Protein AF-A0A9D0IEN8-F1 (afdb_monomer)

Radius of gyration: 11.88 Å; Cα contacts (8 Å, |Δi|>4): 74; chains: 1; bounding box: 25×23×39 Å

Secondary structure (DSSP, 8-state)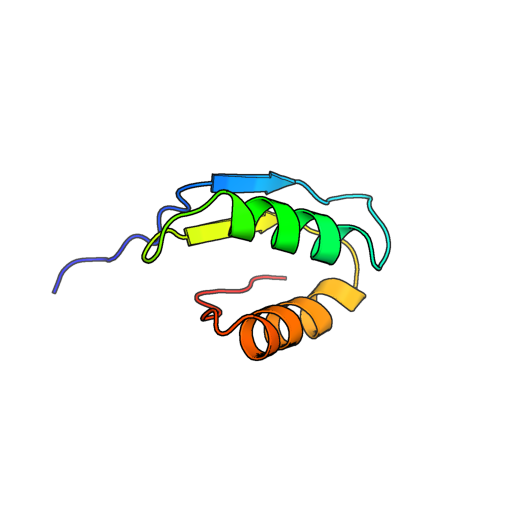:
--------SEEEE-TTPPTTHHHHHHHHHHHTSPTT--EEEE---TTHHHHHHHHHHHHT--------

Foldseek 3Di:
DDDPPLPQPEEAEPEPPEPPVQLVRQVVVVVVDDPPHHYHYDYDYPCCVVVVVVSCVVVVHDDDDDDD

Nearest PDB structures (foldseek):
  3lvk-assembly1_B-2  TM=9.689E-01  e=9.010E-05  Escherichia coli O157:H7 str. EDL933
  1dcj-assembly1_A  TM=8.120E-01  e=2.878E-04  Escherichia coli
  3eaq-assembly1_A  TM=4.331E-01  e=6.621E+00  Thermus thermophilus HB27

pLDDT: mean 85.11, std 11.6, range [40.75, 92.31]

Solvent-accessible surface area (backbone atoms only — not comparable to full-atom values): 4456 Å² total; per-residue (Å²): 135,77,84,78,73,83,67,55,75,43,77,44,87,25,60,91,37,57,86,68,49,38,60,55,50,48,56,51,55,57,69,79,50,60,93,95,63,40,77,40,70,47,63,72,37,84,62,48,80,62,46,52,61,49,49,20,64,74,70,74,46,83,80,88,80,86,86,135

Structure (mmCIF, N/CA/C/O backbone):
data_AF-A0A9D0IEN8-F1
#
_entry.id   AF-A0A9D0IEN8-F1
#
loop_
_atom_site.group_PDB
_atom_site.id
_atom_site.type_symbol
_atom_site.label_atom_id
_atom_site.label_alt_id
_atom_site.label_comp_id
_atom_site.label_asym_id
_atom_site.label_entity_id
_atom_site.label_seq_id
_atom_site.pdbx_PDB_ins_code
_atom_site.Cartn_x
_atom_site.Cartn_y
_atom_site.Cartn_z
_atom_site.occupancy
_atom_site.B_iso_or_equiv
_atom_site.auth_seq_id
_atom_site.auth_comp_id
_atom_site.auth_asym_id
_atom_site.auth_atom_id
_atom_site.pdbx_PDB_model_num
ATO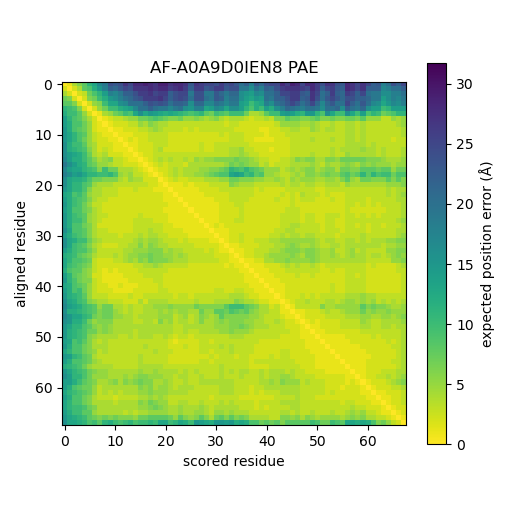M 1 N N . MET A 1 1 ? 4.448 -10.729 25.503 1.00 45.00 1 MET A N 1
ATOM 2 C CA . MET A 1 1 ? 4.083 -9.509 24.759 1.00 45.00 1 MET A CA 1
ATOM 3 C C . MET A 1 1 ? 4.021 -9.944 23.321 1.00 45.00 1 MET A C 1
ATOM 5 O O . MET A 1 1 ? 5.054 -10.180 22.718 1.00 45.00 1 MET A O 1
ATOM 9 N N . SER A 1 2 ? 2.814 -10.330 22.939 1.00 40.75 2 SER A N 1
ATOM 10 C CA . SER A 1 2 ? 2.536 -11.304 21.896 1.00 40.75 2 SER A CA 1
ATOM 11 C C . SER A 1 2 ? 2.816 -10.723 20.520 1.00 40.75 2 SER A C 1
ATOM 13 O O . SER A 1 2 ? 2.335 -9.630 20.236 1.00 40.75 2 SER A O 1
ATOM 15 N N . ASP A 1 3 ? 3.571 -11.469 19.713 1.00 52.66 3 ASP A N 1
ATOM 16 C CA . ASP A 1 3 ? 3.686 -11.347 18.264 1.00 52.66 3 ASP A CA 1
ATOM 17 C C . ASP A 1 3 ? 2.390 -10.822 17.639 1.00 52.66 3 ASP A C 1
ATOM 19 O O . ASP A 1 3 ? 1.432 -11.568 17.413 1.00 52.66 3 ASP A O 1
ATOM 23 N N . VAL A 1 4 ? 2.366 -9.523 17.344 1.00 50.47 4 VAL A N 1
ATOM 24 C CA . VAL A 1 4 ? 1.451 -8.970 16.353 1.00 50.47 4 VAL A CA 1
ATOM 25 C C . VAL A 1 4 ? 2.017 -9.433 15.020 1.00 50.47 4 VAL A C 1
ATOM 27 O O . VAL A 1 4 ? 2.768 -8.730 14.359 1.00 50.47 4 VAL A O 1
ATOM 30 N N . LEU A 1 5 ? 1.722 -10.683 14.669 1.00 52.59 5 LEU A N 1
ATOM 31 C CA . LEU A 1 5 ? 1.783 -11.137 13.291 1.00 52.59 5 LEU A CA 1
ATOM 32 C C . LEU A 1 5 ? 0.880 -10.184 12.516 1.00 52.59 5 LEU A C 1
ATOM 34 O O . LEU A 1 5 ? -0.344 -10.288 12.618 1.00 52.59 5 LEU A O 1
ATOM 38 N N . THR A 1 6 ? 1.490 -9.237 11.809 1.00 61.47 6 THR A N 1
ATOM 39 C CA . THR A 1 6 ? 0.855 -8.297 10.888 1.00 61.47 6 THR A CA 1
ATOM 40 C C . THR A 1 6 ? 0.208 -9.095 9.759 1.00 61.47 6 THR A C 1
ATOM 42 O O . THR A 1 6 ? 0.721 -9.198 8.649 1.00 61.47 6 THR A O 1
ATOM 45 N N . ARG A 1 7 ? -0.905 -9.765 10.058 1.00 73.31 7 ARG A N 1
ATOM 46 C CA . ARG A 1 7 ? -1.749 -10.394 9.056 1.00 73.31 7 ARG A CA 1
ATOM 47 C C . ARG A 1 7 ? -2.379 -9.258 8.279 1.00 73.31 7 ARG A C 1
ATOM 49 O O . ARG A 1 7 ? -3.184 -8.515 8.826 1.00 73.31 7 ARG A O 1
ATOM 56 N N . ALA A 1 8 ? -1.993 -9.128 7.021 1.00 84.44 8 ALA A N 1
ATOM 57 C CA . ALA A 1 8 ? -2.732 -8.290 6.104 1.00 84.44 8 ALA A CA 1
ATOM 58 C C . ALA A 1 8 ? -4.166 -8.823 5.997 1.00 84.44 8 ALA A C 1
ATOM 60 O O . ALA A 1 8 ? -4.376 -9.993 5.673 1.00 84.44 8 ALA A O 1
ATOM 61 N N . ASP A 1 9 ? -5.144 -7.975 6.297 1.00 90.12 9 ASP A N 1
ATOM 62 C CA . ASP A 1 9 ? -6.564 -8.294 6.155 1.00 90.12 9 ASP A CA 1
ATOM 63 C C . ASP A 1 9 ? -6.965 -8.363 4.680 1.00 90.12 9 ASP A C 1
ATOM 65 O O . ASP A 1 9 ? -7.885 -9.090 4.304 1.00 90.12 9 ASP A O 1
ATOM 69 N N . CYS A 1 10 ? -6.272 -7.597 3.837 1.00 90.38 10 CYS A N 1
ATOM 70 C CA . CYS A 1 10 ? -6.452 -7.586 2.394 1.00 90.38 10 CYS A CA 1
ATOM 71 C C 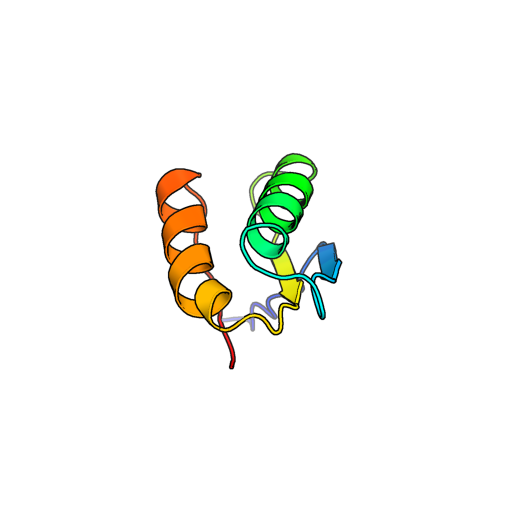. CYS A 1 10 ? -5.111 -7.459 1.680 1.00 90.38 10 CYS A C 1
ATOM 73 O O . CYS A 1 10 ? -4.207 -6.763 2.142 1.00 90.38 10 CYS A O 1
ATOM 75 N N . GLU A 1 11 ? -5.021 -8.082 0.506 1.00 91.75 11 GLU A N 1
ATOM 76 C CA . GLU A 1 11 ? -3.880 -7.966 -0.395 1.00 91.75 11 GLU A CA 1
ATOM 77 C C . GLU A 1 11 ? -4.312 -7.372 -1.739 1.00 91.75 11 GLU A C 1
ATOM 79 O O . GLU A 1 11 ? -5.346 -7.739 -2.301 1.00 91.75 11 GLU A O 1
ATOM 84 N N . VAL A 1 12 ? -3.507 -6.454 -2.269 1.00 91.25 12 VAL A N 1
ATOM 85 C CA . VAL A 1 12 ? -3.693 -5.846 -3.586 1.00 91.25 12 VAL A CA 1
ATOM 86 C C . VAL A 1 12 ? -2.474 -6.128 -4.450 1.00 91.25 12 VAL A C 1
ATOM 88 O O . VAL A 1 12 ? -1.382 -5.622 -4.204 1.00 91.25 12 VAL A O 1
ATOM 91 N N . ASP A 1 13 ? -2.687 -6.885 -5.524 1.00 92.06 13 ASP A N 1
ATOM 92 C CA . ASP A 1 13 ? -1.665 -7.110 -6.539 1.00 92.06 13 ASP A CA 1
ATOM 93 C C . ASP A 1 13 ? -1.655 -5.962 -7.562 1.00 92.06 13 ASP A C 1
ATOM 95 O O . ASP A 1 13 ? -2.622 -5.720 -8.307 1.00 92.06 13 ASP A O 1
ATOM 99 N N . ALA A 1 14 ? -0.545 -5.234 -7.581 1.00 90.38 14 ALA A N 1
ATOM 100 C CA . ALA A 1 14 ? -0.228 -4.167 -8.514 1.00 90.38 14 ALA A CA 1
ATOM 101 C C . ALA A 1 14 ? 1.077 -4.429 -9.287 1.00 90.38 14 ALA A C 1
ATOM 103 O O . ALA A 1 14 ? 1.643 -3.502 -9.871 1.00 90.38 14 ALA A O 1
ATOM 104 N N . ARG A 1 15 ? 1.554 -5.678 -9.330 1.00 90.56 15 ARG A N 1
ATOM 105 C CA . ARG A 1 15 ? 2.734 -6.060 -10.114 1.00 90.56 15 ARG A CA 1
ATOM 106 C C . ARG A 1 15 ? 2.496 -5.828 -11.605 1.00 90.56 15 ARG A C 1
ATOM 108 O O . ARG A 1 15 ? 1.381 -5.980 -12.105 1.00 90.56 15 ARG A O 1
ATOM 115 N N . GLY A 1 16 ? 3.551 -5.440 -12.318 1.00 87.62 16 GLY A N 1
ATOM 116 C CA . GLY A 1 16 ? 3.485 -5.149 -13.756 1.00 87.62 16 GLY A CA 1
ATOM 117 C C . GLY A 1 16 ? 2.678 -3.897 -14.127 1.00 87.62 16 GLY A C 1
ATOM 118 O O . GLY A 1 16 ? 2.480 -3.631 -15.311 1.00 87.62 16 GLY A O 1
ATOM 119 N N . LEU A 1 17 ? 2.209 -3.126 -13.142 1.00 88.06 17 LEU A N 1
ATOM 120 C CA . LEU A 1 17 ? 1.611 -1.818 -13.368 1.00 88.06 17 LEU A CA 1
ATOM 121 C C . LEU A 1 17 ? 2.659 -0.728 -13.173 1.00 88.06 17 LEU A C 1
ATOM 123 O O . LEU A 1 17 ? 3.388 -0.744 -12.186 1.00 88.06 17 LEU A O 1
ATOM 127 N N . ASN A 1 18 ? 2.676 0.242 -14.081 1.00 85.12 18 ASN A N 1
ATOM 128 C CA . ASN A 1 18 ? 3.571 1.392 -13.994 1.00 85.12 18 ASN A CA 1
ATOM 129 C C . ASN A 1 18 ? 2.934 2.524 -13.182 1.00 85.12 18 ASN A C 1
ATOM 131 O O . ASN A 1 18 ? 1.703 2.650 -13.123 1.00 85.12 18 ASN A O 1
ATOM 135 N N . CYS A 1 19 ? 3.770 3.381 -12.599 1.00 79.19 19 CYS A N 1
ATOM 136 C CA . CYS A 1 19 ? 3.336 4.617 -11.952 1.00 79.19 19 CYS A CA 1
ATOM 137 C C . CYS A 1 19 ? 2.358 5.409 -12.858 1.00 79.19 19 CYS A C 1
ATOM 139 O O . CYS A 1 19 ? 2.631 5.572 -14.053 1.00 79.19 19 CYS A O 1
ATOM 141 N N . PRO A 1 20 ? 1.198 5.879 -12.342 1.00 87.62 20 PRO A N 1
ATOM 142 C CA . PRO A 1 20 ? 0.770 5.931 -10.931 1.00 87.62 20 PRO A CA 1
ATOM 143 C C . PRO A 1 20 ? -0.180 4.796 -10.493 1.00 87.62 20 PRO A C 1
ATOM 145 O O . PRO A 1 20 ? -0.829 4.877 -9.446 1.00 87.62 20 PRO A O 1
ATOM 148 N N . MET A 1 21 ? -0.326 3.742 -11.295 1.00 87.62 21 MET A N 1
ATOM 149 C CA . MET A 1 21 ? -1.370 2.732 -11.093 1.00 87.62 21 MET A CA 1
ATOM 150 C C . MET A 1 21 ? -1.267 1.942 -9.771 1.00 87.62 21 MET A C 1
ATOM 152 O O . MET A 1 21 ? -2.325 1.711 -9.173 1.00 87.62 21 MET A O 1
ATOM 156 N N . PRO A 1 22 ? -0.073 1.563 -9.261 1.00 90.12 22 PRO A N 1
ATOM 157 C CA . PRO A 1 22 ? 0.037 0.866 -7.976 1.00 90.12 22 PRO A CA 1
ATOM 158 C C . PRO A 1 22 ? -0.574 1.639 -6.807 1.00 90.12 22 PRO A C 1
ATOM 160 O O . PRO A 1 22 ? -1.347 1.091 -6.023 1.00 90.12 22 PRO A O 1
ATOM 163 N N . ILE A 1 23 ? -0.325 2.945 -6.758 1.00 91.06 23 ILE A N 1
ATOM 164 C CA . ILE A 1 23 ? -0.822 3.834 -5.706 1.00 91.06 23 ILE A CA 1
ATOM 165 C C . ILE A 1 23 ? -2.328 4.026 -5.796 1.00 91.06 23 ILE A C 1
ATOM 167 O O . ILE A 1 23 ? -3.020 4.022 -4.779 1.00 91.06 23 ILE A O 1
ATOM 171 N N . LEU A 1 24 ? -2.871 4.148 -7.008 1.00 91.12 24 LEU A N 1
ATOM 172 C CA . LEU A 1 24 ? -4.317 4.252 -7.194 1.00 91.12 24 LEU A CA 1
ATOM 173 C C . LEU A 1 24 ? -5.039 2.974 -6.755 1.00 91.12 24 LEU A C 1
ATOM 175 O O . LEU A 1 24 ? -6.095 3.057 -6.121 1.00 91.12 24 LEU A O 1
ATOM 179 N N . LYS A 1 25 ? -4.465 1.803 -7.052 1.00 91.50 25 LYS A N 1
ATOM 180 C CA . LYS A 1 25 ? -4.976 0.512 -6.579 1.00 91.50 25 LYS A CA 1
ATOM 181 C C . LYS A 1 25 ? -4.901 0.397 -5.058 1.00 91.50 25 LYS A C 1
ATOM 183 O O . LYS A 1 25 ? -5.911 0.066 -4.443 1.00 91.50 25 LYS A O 1
ATOM 188 N N . ALA A 1 26 ? -3.762 0.735 -4.459 1.00 91.50 26 ALA A N 1
ATOM 189 C CA . ALA A 1 26 ? -3.589 0.748 -3.010 1.00 91.50 26 ALA A CA 1
ATOM 190 C C . ALA A 1 26 ? -4.606 1.667 -2.328 1.00 91.50 26 ALA A C 1
ATOM 192 O O . ALA A 1 26 ? -5.331 1.251 -1.431 1.00 91.50 26 ALA A O 1
ATOM 193 N N . LYS A 1 27 ? -4.746 2.901 -2.824 1.00 90.88 27 LYS A N 1
ATOM 194 C CA . LYS A 1 27 ? -5.723 3.872 -2.324 1.00 90.88 27 LYS A CA 1
ATOM 195 C C . LYS A 1 27 ? -7.157 3.372 -2.465 1.00 90.88 27 LYS A C 1
ATOM 197 O O . LYS A 1 27 ? -7.990 3.684 -1.623 1.00 90.88 27 LYS A O 1
ATOM 202 N N . LYS A 1 28 ? -7.467 2.618 -3.524 1.00 91.25 28 LYS A N 1
ATOM 203 C CA . LYS A 1 28 ? -8.775 1.973 -3.667 1.00 91.25 28 LYS A CA 1
ATOM 204 C C . LYS A 1 28 ? -8.976 0.893 -2.606 1.00 91.25 28 LYS A C 1
ATOM 206 O O . LYS A 1 28 ? -9.991 0.961 -1.932 1.00 91.25 28 LYS A O 1
ATOM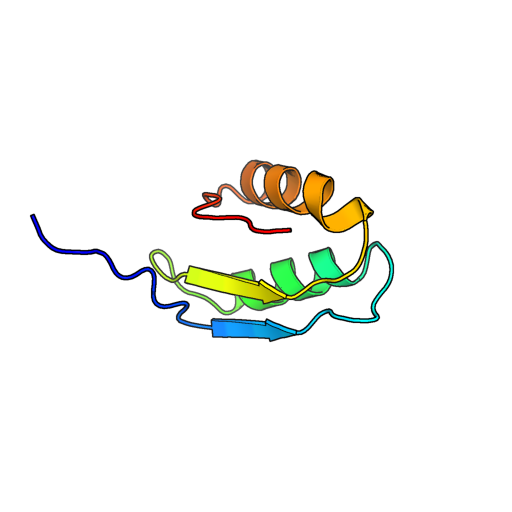 211 N N . GLY A 1 29 ? -8.010 -0.006 -2.419 1.00 90.38 29 GLY A N 1
ATOM 212 C CA . GLY A 1 29 ? -8.076 -1.042 -1.384 1.0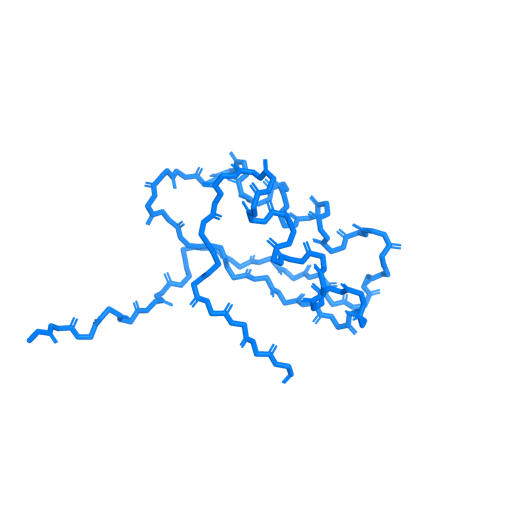0 90.38 29 GLY A CA 1
ATOM 213 C C . GLY A 1 29 ? -8.215 -0.461 0.024 1.00 90.38 29 GLY A C 1
ATOM 214 O O . GLY A 1 29 ? -9.048 -0.915 0.793 1.00 90.38 29 GLY A O 1
ATOM 215 N N . LEU A 1 30 ? -7.491 0.619 0.330 1.00 89.81 30 LEU A N 1
ATOM 216 C CA . LEU A 1 30 ? -7.587 1.317 1.616 1.00 89.81 30 LEU A CA 1
ATOM 217 C C . LEU A 1 30 ? -8.981 1.899 1.890 1.00 89.81 30 LEU A C 1
ATOM 219 O O . LEU A 1 30 ? -9.372 1.989 3.046 1.00 89.81 30 LEU A O 1
ATOM 223 N N . ARG A 1 31 ? -9.733 2.303 0.856 1.00 89.38 31 ARG A N 1
ATOM 224 C CA . ARG A 1 31 ? -11.112 2.800 1.036 1.00 89.38 31 ARG A CA 1
ATOM 225 C C . ARG A 1 31 ? -12.099 1.699 1.402 1.00 89.38 31 ARG A C 1
ATOM 227 O O . ARG A 1 31 ? -13.126 2.009 1.994 1.00 89.38 31 ARG A O 1
ATOM 234 N N . ASP A 1 32 ? -11.800 0.462 1.023 1.00 88.81 32 ASP A N 1
ATOM 235 C CA . ASP A 1 32 ? -12.655 -0.692 1.293 1.00 88.81 32 ASP A CA 1
ATOM 236 C C . ASP A 1 32 ? -12.360 -1.304 2.682 1.00 88.81 32 ASP A C 1
ATOM 238 O O . ASP A 1 32 ? -13.081 -2.195 3.127 1.00 88.81 32 ASP A O 1
ATOM 242 N N . LEU A 1 33 ? -11.329 -0.809 3.382 1.00 89.38 33 LEU A N 1
ATOM 243 C CA . LEU A 1 33 ? -10.910 -1.266 4.706 1.00 89.38 33 LEU A CA 1
ATOM 244 C C . LEU A 1 33 ? -11.446 -0.388 5.841 1.00 89.38 33 LEU A C 1
ATOM 246 O O . LEU A 1 33 ? -11.594 0.829 5.718 1.00 89.38 33 LEU A O 1
ATOM 250 N N . ALA A 1 34 ? -11.684 -1.023 6.985 1.00 88.88 34 ALA A N 1
ATOM 251 C CA . ALA A 1 34 ? -12.009 -0.359 8.238 1.00 88.88 34 ALA A CA 1
ATOM 252 C C . ALA A 1 34 ? -10.745 0.052 9.013 1.00 88.88 34 ALA A C 1
ATOM 254 O O . ALA A 1 34 ? -9.652 -0.484 8.821 1.00 88.88 34 ALA A O 1
ATOM 255 N N . ALA A 1 35 ? -10.905 0.998 9.941 1.00 87.19 35 ALA A N 1
ATOM 256 C CA . ALA A 1 35 ? -9.824 1.418 10.826 1.00 87.19 35 ALA A CA 1
ATOM 257 C C . ALA A 1 35 ? -9.287 0.233 11.648 1.00 87.19 35 ALA A C 1
ATOM 259 O O . ALA A 1 35 ? -10.060 -0.524 12.236 1.00 87.19 35 ALA A O 1
ATOM 260 N N . GLY A 1 36 ? -7.961 0.101 11.702 1.00 88.62 36 GLY A N 1
ATOM 261 C CA . GLY A 1 36 ? -7.278 -1.004 12.379 1.00 88.62 36 GLY A CA 1
ATOM 262 C C . GLY A 1 36 ? -7.004 -2.223 11.494 1.00 88.62 36 GLY A C 1
ATOM 263 O O . GLY A 1 36 ? -6.343 -3.143 11.963 1.00 88.62 36 GLY A O 1
ATOM 264 N N . GLN A 1 37 ? -7.464 -2.226 10.239 1.00 91.06 37 GLN A N 1
ATOM 265 C CA . GLN A 1 37 ? -7.109 -3.260 9.266 1.00 91.06 37 GLN A CA 1
ATOM 266 C C . GLN A 1 37 ? -5.840 -2.905 8.485 1.00 91.06 37 GLN A C 1
ATOM 268 O O . GLN A 1 37 ? -5.526 -1.731 8.277 1.00 91.06 37 GLN A O 1
ATOM 273 N N . VAL A 1 38 ? -5.136 -3.932 8.011 1.00 91.06 38 VAL A N 1
ATOM 274 C CA . VAL A 1 38 ? -3.872 -3.803 7.280 1.00 91.06 38 VAL A CA 1
ATOM 275 C C . VAL A 1 38 ? -4.044 -4.196 5.812 1.00 91.06 38 VAL A C 1
ATOM 277 O O . VAL A 1 38 ? -4.530 -5.283 5.496 1.00 91.06 38 VAL A O 1
ATOM 280 N N . LEU A 1 39 ? -3.589 -3.324 4.905 1.00 91.69 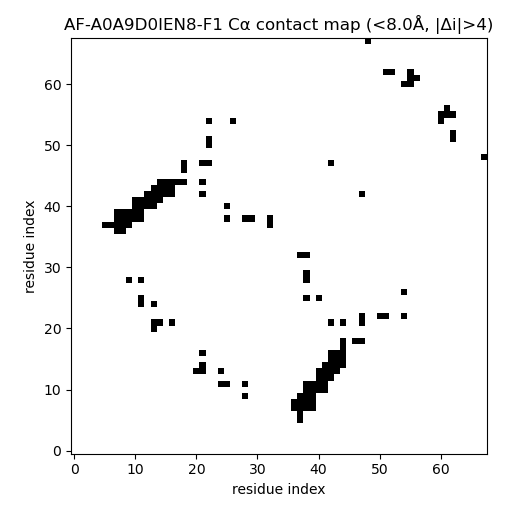39 LEU A N 1
ATOM 281 C CA . LEU A 1 39 ? -3.492 -3.606 3.471 1.00 91.69 39 LEU A CA 1
ATOM 282 C C . LEU A 1 39 ? -2.059 -3.992 3.097 1.00 91.69 39 LEU A C 1
ATOM 284 O O . LEU A 1 39 ? -1.148 -3.179 3.244 1.00 91.69 39 LEU A O 1
ATOM 288 N N . HIS A 1 40 ? -1.877 -5.178 2.528 1.00 92.31 40 HIS A N 1
ATOM 289 C CA . HIS A 1 40 ? -0.645 -5.554 1.841 1.00 92.31 40 HIS A CA 1
ATOM 290 C C . HIS A 1 40 ? -0.756 -5.193 0.361 1.00 92.31 40 HIS A C 1
ATOM 292 O O . HIS A 1 40 ? -1.758 -5.495 -0.286 1.00 92.31 40 HIS A O 1
ATOM 298 N N . VAL A 1 41 ? 0.253 -4.524 -0.191 1.00 91.19 41 VAL A N 1
ATOM 299 C CA . VAL A 1 41 ? 0.271 -4.171 -1.612 1.00 91.19 41 VAL A CA 1
ATOM 300 C C . VAL A 1 41 ? 1.558 -4.670 -2.230 1.00 91.19 41 VAL A C 1
ATOM 302 O O . VAL A 1 41 ? 2.641 -4.296 -1.795 1.00 91.19 41 VAL A O 1
ATOM 305 N N . VAL A 1 42 ? 1.428 -5.477 -3.278 1.00 91.81 42 VAL A N 1
ATOM 306 C CA . VAL A 1 42 ? 2.574 -6.007 -4.014 1.00 91.81 42 VAL A CA 1
ATOM 307 C C . VAL A 1 42 ? 2.736 -5.201 -5.294 1.00 91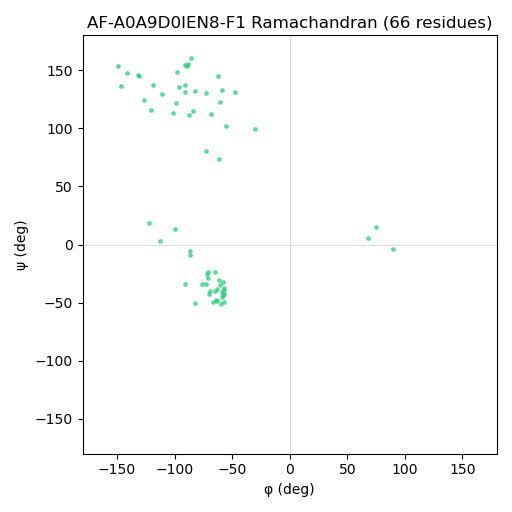.81 42 VAL A C 1
ATOM 309 O O . VAL A 1 42 ? 1.881 -5.248 -6.179 1.00 91.81 42 VAL A O 1
ATOM 312 N N . ALA A 1 43 ? 3.827 -4.451 -5.403 1.00 90.75 43 ALA A N 1
ATOM 313 C CA . ALA A 1 43 ? 4.157 -3.648 -6.574 1.00 90.75 43 ALA A CA 1
ATOM 314 C C . ALA A 1 43 ? 5.614 -3.886 -6.983 1.00 90.75 43 ALA A C 1
ATOM 316 O O . ALA A 1 43 ? 6.470 -4.109 -6.139 1.00 90.75 43 ALA A O 1
ATOM 317 N N . THR A 1 44 ? 5.887 -3.841 -8.287 1.00 88.19 44 THR A N 1
ATOM 318 C CA . THR A 1 44 ? 7.240 -4.021 -8.855 1.00 88.19 44 THR A CA 1
ATOM 319 C C . THR A 1 44 ? 7.788 -2.742 -9.487 1.00 88.19 44 THR A C 1
ATOM 321 O O . THR A 1 44 ? 8.834 -2.767 -10.126 1.00 88.19 44 THR A O 1
ATOM 324 N N . ASP A 1 45 ? 7.046 -1.638 -9.397 1.00 85.88 45 ASP A N 1
ATOM 325 C CA . ASP A 1 45 ? 7.435 -0.361 -9.989 1.00 85.88 45 ASP A CA 1
ATOM 326 C C . ASP A 1 45 ? 8.424 0.372 -9.061 1.00 85.88 45 ASP A C 1
ATOM 328 O O . ASP A 1 45 ? 8.137 0.501 -7.868 1.00 85.88 45 ASP A O 1
ATOM 332 N N . PRO A 1 46 ? 9.552 0.890 -9.580 1.00 84.06 46 PRO A N 1
ATOM 333 C CA . PRO A 1 46 ? 10.589 1.528 -8.765 1.00 84.06 46 PRO A CA 1
ATOM 334 C C . PRO A 1 46 ? 10.125 2.815 -8.062 1.00 84.06 46 PRO A C 1
ATOM 336 O O . PRO A 1 46 ? 10.686 3.192 -7.035 1.00 84.06 46 PRO A O 1
ATOM 339 N N . GLY A 1 47 ? 9.095 3.494 -8.577 1.00 85.56 47 GLY A N 1
ATOM 340 C CA . GLY A 1 47 ? 8.487 4.665 -7.943 1.00 85.56 47 GLY A CA 1
ATOM 341 C C . GLY A 1 47 ? 7.683 4.320 -6.688 1.00 85.56 47 GLY A C 1
ATOM 342 O O . GLY A 1 47 ? 7.576 5.143 -5.777 1.00 85.56 47 GLY A O 1
ATOM 343 N N . SER A 1 48 ? 7.207 3.077 -6.577 1.00 86.88 48 SER A N 1
ATOM 344 C CA . SER A 1 48 ? 6.374 2.619 -5.458 1.00 86.88 48 SER A CA 1
ATOM 345 C C . SER A 1 48 ? 7.050 2.809 -4.099 1.00 86.88 48 SER A C 1
ATOM 347 O O . SER A 1 48 ? 6.396 3.236 -3.148 1.00 86.88 48 SER A O 1
ATOM 349 N N . ALA A 1 49 ? 8.362 2.569 -4.013 1.00 85.19 49 ALA A N 1
ATOM 350 C CA . ALA A 1 49 ? 9.128 2.717 -2.774 1.00 85.19 49 ALA A CA 1
ATOM 351 C C . ALA A 1 49 ? 9.053 4.141 -2.186 1.00 85.19 49 ALA A C 1
ATOM 353 O O . ALA A 1 49 ? 9.047 4.312 -0.969 1.00 85.19 49 ALA A O 1
ATOM 354 N N . ASN A 1 50 ? 8.947 5.165 -3.040 1.00 88.12 50 ASN A N 1
ATOM 355 C CA . ASN A 1 50 ? 8.815 6.561 -2.614 1.00 88.12 50 ASN A CA 1
ATOM 356 C C . ASN A 1 50 ? 7.350 6.984 -2.456 1.00 88.12 50 ASN A C 1
ATOM 358 O O . ASN A 1 50 ? 7.017 7.775 -1.567 1.00 88.12 50 ASN A O 1
ATOM 362 N N . ASP A 1 51 ? 6.470 6.449 -3.299 1.00 90.06 51 ASP A N 1
ATOM 363 C CA . ASP A 1 51 ? 5.075 6.861 -3.334 1.00 90.06 51 ASP A CA 1
ATOM 364 C C . ASP A 1 51 ? 4.248 6.283 -2.170 1.00 90.06 51 ASP A C 1
ATOM 366 O O . ASP A 1 51 ? 3.359 6.968 -1.662 1.00 90.06 51 ASP A O 1
ATOM 370 N N . PHE A 1 52 ? 4.528 5.059 -1.700 1.00 90.25 52 PHE A N 1
ATOM 371 C CA . PHE A 1 52 ? 3.787 4.441 -0.585 1.00 90.25 52 PHE A CA 1
ATO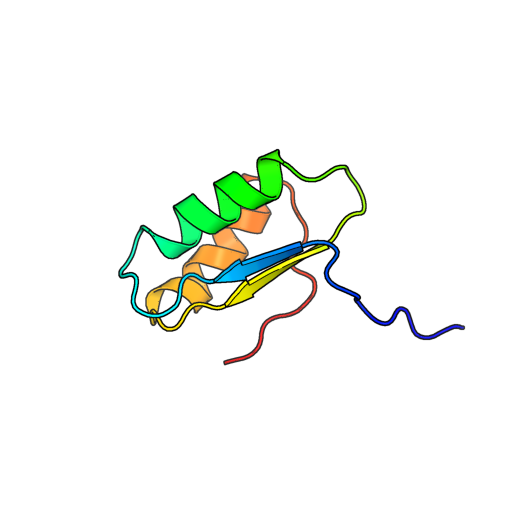M 372 C C . PHE A 1 52 ? 3.931 5.205 0.742 1.00 90.25 52 PHE A C 1
ATOM 374 O O . PHE A 1 52 ? 2.904 5.536 1.344 1.00 90.25 52 PHE A O 1
ATOM 381 N N . PRO A 1 53 ? 5.147 5.581 1.190 1.00 90.75 53 PRO A N 1
ATOM 382 C CA . PRO A 1 53 ? 5.310 6.427 2.371 1.00 90.75 53 PRO A CA 1
ATOM 383 C C . PRO A 1 53 ? 4.570 7.764 2.253 1.00 90.75 53 PRO A C 1
ATOM 385 O O . PRO A 1 53 ? 4.008 8.260 3.234 1.00 90.75 53 PRO A O 1
ATOM 388 N N . LEU A 1 54 ? 4.549 8.357 1.054 1.00 91.06 54 LEU A N 1
ATOM 389 C CA . LEU A 1 54 ? 3.834 9.604 0.800 1.00 91.06 54 LEU A CA 1
ATOM 390 C C . LEU A 1 54 ? 2.313 9.404 0.843 1.00 91.06 54 LEU A C 1
ATOM 392 O O . LEU A 1 54 ? 1.620 10.211 1.460 1.00 91.06 54 LEU A O 1
ATOM 396 N N . LEU A 1 55 ? 1.797 8.326 0.248 1.00 90.31 55 LEU A N 1
ATOM 397 C CA . LEU A 1 55 ? 0.381 7.959 0.289 1.00 90.31 55 LEU A CA 1
ATOM 398 C C . LEU A 1 55 ? -0.100 7.766 1.729 1.00 90.31 55 LEU A C 1
ATOM 400 O O . LEU A 1 55 ? -1.167 8.279 2.074 1.00 90.31 55 LEU A O 1
ATOM 404 N N . CYS A 1 56 ? 0.676 7.064 2.560 1.00 90.88 56 CYS A N 1
ATOM 405 C CA . CYS A 1 56 ? 0.372 6.868 3.975 1.00 90.88 56 CYS A CA 1
ATOM 406 C C . CYS A 1 56 ? 0.281 8.218 4.701 1.00 90.88 56 CYS A C 1
ATOM 408 O O . CYS A 1 56 ? -0.765 8.541 5.264 1.00 90.88 56 CYS A O 1
ATOM 410 N N . LYS A 1 57 ? 1.298 9.080 4.552 1.00 90.56 57 LYS A N 1
ATOM 411 C CA . LYS A 1 57 ? 1.298 10.438 5.129 1.00 90.56 57 LYS A CA 1
ATOM 412 C C . LYS A 1 57 ? 0.118 11.296 4.660 1.00 90.56 57 LYS A C 1
ATOM 414 O O . LYS A 1 57 ? -0.485 11.988 5.471 1.00 90.56 57 LYS A O 1
ATOM 419 N N . GLN A 1 58 ? -0.220 11.263 3.370 1.00 89.81 58 GLN A N 1
ATOM 420 C CA . GLN A 1 58 ? -1.319 12.056 2.801 1.00 89.81 58 GLN A CA 1
ATOM 421 C C . GLN A 1 58 ? -2.704 11.532 3.187 1.00 89.81 58 GLN A C 1
ATOM 423 O O . GLN A 1 58 ? -3.638 12.318 3.326 1.00 89.81 58 GLN A O 1
ATOM 428 N N . SER A 1 59 ? -2.851 10.215 3.330 1.00 85.81 59 SER A N 1
ATOM 429 C CA . SER A 1 59 ? -4.127 9.580 3.680 1.00 85.81 59 SER A CA 1
ATOM 430 C C . SER A 1 59 ? -4.353 9.518 5.194 1.00 85.81 59 SER A C 1
ATOM 432 O O . SER A 1 59 ? -5.448 9.169 5.616 1.00 85.81 59 SER A O 1
ATOM 434 N N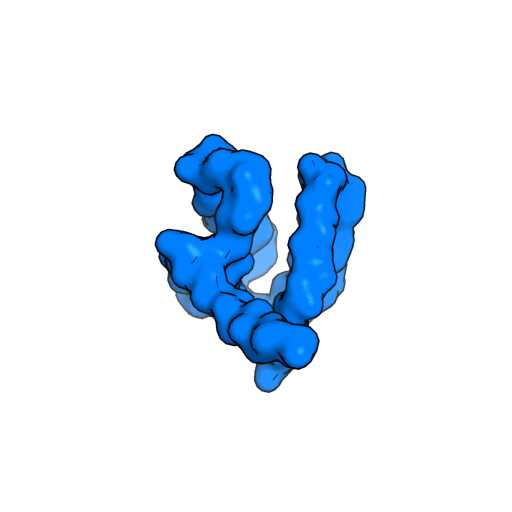 . GLY A 1 60 ? -3.337 9.855 5.999 1.00 87.94 60 GLY A N 1
ATOM 435 C CA . GLY A 1 60 ? -3.364 9.711 7.457 1.00 87.94 60 GLY A CA 1
ATOM 436 C C . GLY A 1 60 ? -3.203 8.264 7.934 1.00 87.94 60 GLY A C 1
ATOM 437 O O . GLY A 1 60 ? -3.495 7.975 9.089 1.00 87.94 60 GLY A O 1
ATOM 438 N N . ASN A 1 61 ? -2.752 7.369 7.052 1.00 89.81 61 ASN A N 1
ATOM 439 C CA . ASN A 1 61 ? -2.501 5.968 7.371 1.00 89.81 61 ASN A CA 1
ATOM 440 C C . ASN A 1 61 ? -1.054 5.775 7.824 1.00 89.81 61 ASN A C 1
ATOM 442 O O . ASN A 1 61 ? -0.152 6.512 7.421 1.00 89.81 61 ASN A O 1
ATOM 446 N N . GLU A 1 62 ? -0.825 4.741 8.622 1.00 89.94 62 GLU A N 1
ATOM 447 C CA . GLU A 1 62 ? 0.509 4.352 9.061 1.00 89.94 62 GLU A CA 1
ATOM 448 C C . GLU A 1 62 ? 1.121 3.338 8.089 1.00 89.94 62 GLU A C 1
ATOM 450 O O . GLU A 1 62 ? 0.448 2.424 7.609 1.00 89.94 62 GLU A O 1
ATOM 455 N N . LEU A 1 63 ? 2.403 3.516 7.771 1.00 90.25 63 LEU A N 1
ATOM 456 C CA . LEU A 1 63 ? 3.176 2.518 7.040 1.00 90.25 63 LEU A CA 1
ATOM 457 C C . LEU A 1 63 ? 3.774 1.544 8.059 1.00 90.25 63 LEU A C 1
ATOM 459 O O . LEU A 1 63 ? 4.646 1.938 8.827 1.00 90.25 63 LEU A O 1
ATOM 463 N N . ILE A 1 64 ? 3.292 0.300 8.061 1.00 89.75 64 ILE A N 1
ATOM 464 C CA . ILE A 1 64 ? 3.694 -0.711 9.050 1.00 89.75 64 ILE A CA 1
ATOM 465 C C . ILE A 1 64 ? 5.021 -1.373 8.667 1.00 89.75 64 ILE A C 1
ATOM 467 O O . ILE A 1 64 ? 5.936 -1.456 9.479 1.00 89.75 64 ILE A O 1
ATOM 471 N N . GLU A 1 65 ? 5.127 -1.834 7.422 1.00 87.00 65 GLU A N 1
ATOM 472 C CA . GLU A 1 65 ? 6.299 -2.540 6.910 1.00 87.00 65 GLU A CA 1
ATOM 473 C C . GLU A 1 65 ? 6.456 -2.263 5.411 1.00 87.00 65 GLU A C 1
ATOM 475 O O . GLU A 1 65 ? 5.496 -1.938 4.708 1.00 87.00 65 GLU A O 1
ATOM 480 N N . THR A 1 66 ? 7.683 -2.343 4.907 1.00 85.81 66 THR A N 1
ATOM 481 C CA . THR A 1 66 ? 7.989 -2.283 3.475 1.00 85.81 66 THR A CA 1
ATOM 482 C C . THR A 1 66 ? 9.194 -3.170 3.209 1.00 85.81 66 THR A C 1
ATOM 484 O O . THR A 1 66 ? 10.155 -3.158 3.976 1.00 85.81 66 THR A O 1
ATOM 487 N N . SER A 1 67 ? 9.134 -3.947 2.134 1.00 81.81 67 SER A N 1
ATOM 488 C CA . SER A 1 67 ? 10.224 -4.803 1.669 1.00 81.81 67 SER A CA 1
ATOM 489 C C . SER A 1 67 ? 10.436 -4.571 0.175 1.00 81.81 67 SER A C 1
ATOM 491 O O . SER A 1 67 ? 9.470 -4.291 -0.539 1.00 81.81 67 SER A O 1
ATOM 493 N N . GLU A 1 68 ? 11.693 -4.639 -0.261 1.00 69.88 68 GLU A N 1
ATOM 494 C CA . GLU A 1 68 ? 12.129 -4.466 -1.655 1.00 69.88 68 GLU A CA 1
ATOM 495 C C . GLU A 1 68 ? 12.364 -5.802 -2.371 1.00 69.88 68 GLU A C 1
ATOM 497 O O . GLU A 1 68 ? 12.824 -6.762 -1.708 1.00 69.88 68 GLU A O 1
#

Mean predicted aligned error: 5.36 Å

Sequence (68 aa):
MSDVLTRADCEVDARGLNCPMPILKAKKGLRDLAAGQVLHVVATDPGSANDFPLLCKQSGNELIETSE